Protein AF-A0A0K8Q5W9-F1 (afdb_monomer_lite)

Structure (mmCIF, N/CA/C/O backbone):
data_AF-A0A0K8Q5W9-F1
#
_entry.id   AF-A0A0K8Q5W9-F1
#
loop_
_atom_site.group_PDB
_atom_site.id
_atom_site.type_symbol
_atom_site.label_atom_id
_atom_site.label_alt_id
_atom_site.label_comp_id
_atom_site.label_asym_id
_atom_site.label_entity_id
_atom_site.label_seq_id
_atom_site.pdbx_PDB_ins_code
_atom_site.Cartn_x
_atom_site.Cartn_y
_atom_site.Cartn_z
_atom_site.occupancy
_atom_site.B_iso_or_equiv
_atom_site.auth_seq_id
_atom_site.auth_comp_id
_atom_site.auth_asym_id
_atom_site.auth_atom_id
_atom_site.pdbx_PDB_model_num
ATOM 1 N N . MET A 1 1 ? -16.684 7.783 7.953 1.00 67.56 1 MET A N 1
ATOM 2 C CA . MET A 1 1 ? -17.954 7.439 7.266 1.00 67.56 1 MET A CA 1
ATOM 3 C C . MET A 1 1 ? -17.568 6.709 5.993 1.00 67.56 1 MET A C 1
ATOM 5 O O . MET A 1 1 ? -16.595 7.137 5.389 1.00 67.56 1 MET A O 1
ATOM 9 N N . ALA A 1 2 ? -18.244 5.615 5.638 1.00 86.06 2 ALA A N 1
ATOM 10 C CA . ALA A 1 2 ? -17.949 4.892 4.399 1.00 86.06 2 ALA A CA 1
ATOM 11 C C . ALA A 1 2 ? -18.237 5.779 3.178 1.00 86.06 2 ALA A C 1
ATOM 13 O O . ALA A 1 2 ? -19.142 6.615 3.231 1.00 86.06 2 ALA A O 1
ATOM 14 N N . ALA A 1 3 ? -17.474 5.610 2.103 1.00 82.44 3 ALA A N 1
ATOM 15 C CA . ALA A 1 3 ? -17.728 6.311 0.855 1.00 82.44 3 ALA A CA 1
ATOM 16 C C . ALA A 1 3 ? -18.933 5.697 0.125 1.00 82.44 3 ALA A C 1
ATOM 18 O O . ALA A 1 3 ? -19.083 4.479 0.068 1.00 82.44 3 ALA A O 1
ATOM 19 N N . GLU A 1 4 ? -19.779 6.540 -0.466 1.00 82.69 4 GLU A N 1
ATOM 20 C CA . GLU A 1 4 ? -20.958 6.094 -1.229 1.00 82.69 4 GLU A CA 1
ATOM 21 C C . GLU A 1 4 ? -20.607 5.593 -2.641 1.00 82.69 4 GLU A C 1
ATOM 23 O O . GLU A 1 4 ? -21.427 4.971 -3.310 1.00 82.69 4 GLU A O 1
ATOM 28 N N . GLN A 1 5 ? -19.386 5.870 -3.103 1.00 82.06 5 GLN A N 1
ATOM 29 C CA . GLN A 1 5 ? -18.902 5.541 -4.439 1.00 82.06 5 GLN A CA 1
ATOM 30 C C . GLN A 1 5 ? -17.388 5.274 -4.421 1.00 82.06 5 GLN A 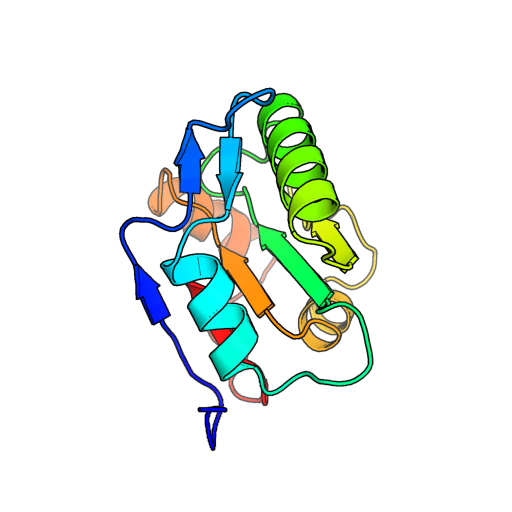C 1
ATOM 32 O O . GLN A 1 5 ? -16.706 5.650 -3.456 1.00 82.06 5 GLN A O 1
ATOM 37 N N . PRO A 1 6 ? -16.829 4.684 -5.494 1.00 80.81 6 PRO A N 1
ATOM 38 C CA . PRO A 1 6 ? -15.385 4.576 -5.660 1.00 80.81 6 PRO A CA 1
ATOM 39 C C . PRO A 1 6 ? -14.728 5.947 -5.495 1.00 80.81 6 PRO A C 1
ATOM 41 O O . PRO A 1 6 ? -15.149 6.945 -6.076 1.00 80.81 6 PRO A O 1
ATOM 44 N N . THR A 1 7 ? -13.712 5.992 -4.652 1.00 84.94 7 THR A N 1
ATOM 45 C CA . THR A 1 7 ? -13.056 7.211 -4.173 1.00 84.94 7 THR A CA 1
ATOM 46 C C . THR A 1 7 ? -11.557 7.118 -4.436 1.00 84.94 7 THR A C 1
ATOM 48 O O . THR A 1 7 ? -10.971 6.039 -4.419 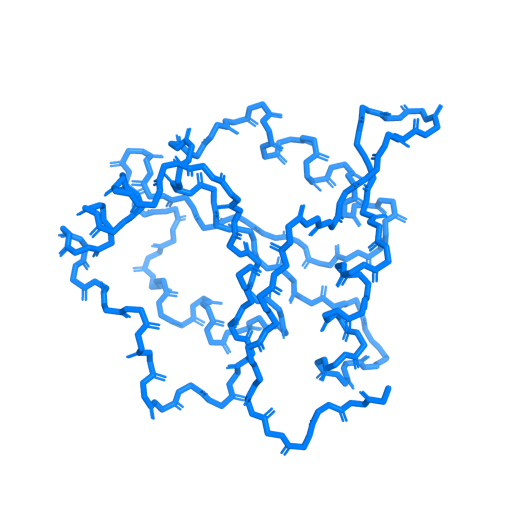1.00 84.94 7 THR A O 1
ATOM 51 N N . ILE A 1 8 ? -10.939 8.264 -4.706 1.00 87.44 8 ILE A N 1
ATOM 52 C CA . ILE A 1 8 ? -9.488 8.415 -4.740 1.00 87.44 8 ILE A CA 1
ATOM 53 C C . ILE A 1 8 ? -9.123 9.422 -3.649 1.00 87.44 8 ILE A C 1
ATOM 55 O O . ILE A 1 8 ? -9.638 10.536 -3.609 1.00 87.44 8 ILE A O 1
ATOM 59 N N . LEU A 1 9 ? -8.233 9.007 -2.764 1.00 88.00 9 LEU A N 1
ATOM 60 C CA . LEU A 1 9 ? -7.571 9.785 -1.725 1.00 88.00 9 LEU A CA 1
ATOM 61 C C . LEU A 1 9 ? -6.168 9.950 -2.260 1.00 88.00 9 LEU A C 1
ATOM 63 O O . LEU A 1 9 ? -5.498 8.949 -2.485 1.00 88.00 9 LEU A O 1
ATOM 67 N N . ALA A 1 10 ? -5.793 11.195 -2.514 1.00 90.44 10 ALA A N 1
ATOM 68 C CA . ALA A 1 10 ? -4.437 11.564 -2.861 1.00 90.44 10 ALA A CA 1
ATOM 69 C C . ALA A 1 10 ? -3.781 12.128 -1.600 1.00 90.44 10 ALA A C 1
ATOM 71 O O . ALA A 1 10 ? -4.245 13.136 -1.057 1.00 90.44 10 ALA A O 1
ATOM 72 N N . THR A 1 11 ? -2.735 11.471 -1.116 1.00 91.00 11 THR A N 1
ATOM 73 C CA . THR A 1 11 ? -2.082 11.802 0.150 1.00 91.00 11 THR A CA 1
ATOM 74 C C . THR A 1 11 ? -0.560 11.859 0.017 1.00 91.00 11 THR A C 1
ATOM 76 O O . THR A 1 11 ? 0.054 11.193 -0.805 1.00 91.00 11 THR A O 1
ATOM 79 N N . SER A 1 12 ? 0.081 12.683 0.851 1.00 87.12 12 SER A N 1
ATOM 80 C CA . SER A 1 12 ? 1.543 12.745 0.995 1.00 87.12 12 SER A CA 1
ATOM 81 C C . SER A 1 12 ? 2.043 12.035 2.261 1.00 87.12 12 SER A C 1
ATOM 83 O O . SER A 1 12 ? 3.142 12.312 2.740 1.00 87.12 12 SER A O 1
ATOM 85 N N . GLY A 1 13 ? 1.215 11.176 2.855 1.00 88.12 13 GLY A N 1
ATOM 86 C CA . GLY A 1 13 ? 1.484 10.474 4.105 1.00 88.12 13 GLY A CA 1
ATOM 87 C C . GLY A 1 13 ? 0.633 9.214 4.256 1.00 88.12 13 GLY A C 1
ATOM 88 O O . GLY A 1 13 ? -0.086 8.815 3.346 1.00 88.12 13 GLY A O 1
ATOM 89 N N . GLY A 1 14 ? 0.712 8.588 5.427 1.00 92.50 14 GLY A N 1
ATOM 90 C CA . GLY A 1 14 ? 0.044 7.309 5.705 1.00 92.50 14 GLY A CA 1
ATOM 91 C C . GLY A 1 14 ? 0.821 6.406 6.655 1.00 92.50 14 GLY A C 1
ATOM 92 O O . GLY A 1 14 ? 0.294 5.393 7.109 1.00 92.50 14 GLY A O 1
ATOM 93 N N . TYR A 1 15 ? 2.049 6.796 6.998 1.00 95.12 15 TYR A N 1
ATOM 94 C CA . TYR A 1 15 ? 2.925 6.051 7.889 1.00 95.12 15 TYR A CA 1
ATOM 95 C C . TYR A 1 15 ? 3.513 6.954 8.967 1.00 95.12 15 TYR A C 1
ATOM 97 O O . TYR A 1 15 ? 3.734 8.145 8.745 1.00 95.12 15 TYR A O 1
ATOM 105 N N . LYS A 1 16 ? 3.855 6.351 10.101 1.00 96.25 16 LYS A N 1
ATOM 106 C CA . LYS A 1 16 ? 4.578 6.979 11.208 1.00 96.25 16 LYS A CA 1
ATOM 107 C C . LYS A 1 16 ? 5.692 6.065 11.704 1.00 96.25 16 LYS A C 1
ATOM 109 O O . LYS A 1 16 ? 5.707 4.868 11.414 1.00 96.25 16 LYS A O 1
ATOM 114 N N . ALA A 1 17 ? 6.614 6.624 12.484 1.00 96.94 17 ALA A N 1
ATOM 115 C CA . ALA A 1 17 ? 7.583 5.817 13.217 1.00 96.94 17 ALA A CA 1
ATOM 116 C C . ALA A 1 17 ? 6.855 4.930 14.239 1.00 96.94 17 ALA A C 1
ATOM 118 O O . ALA A 1 17 ? 6.017 5.417 15.002 1.00 96.94 17 ALA A O 1
ATOM 119 N N . GLY A 1 18 ? 7.178 3.637 14.239 1.00 94.81 18 GLY A N 1
ATOM 120 C CA . GLY A 1 18 ? 6.600 2.682 15.175 1.00 94.81 18 GLY A CA 1
ATOM 121 C C . GLY A 1 18 ? 7.225 2.760 16.566 1.00 94.81 18 GLY A C 1
ATOM 122 O O . GLY A 1 18 ? 8.329 3.277 16.755 1.00 94.81 18 GLY A O 1
ATOM 123 N N . ARG A 1 19 ? 6.534 2.214 17.573 1.00 91.81 19 ARG A N 1
ATOM 124 C CA . ARG A 1 19 ? 7.063 2.170 18.953 1.00 91.81 19 ARG A CA 1
ATOM 125 C C . ARG A 1 19 ? 8.120 1.076 19.135 1.00 91.81 19 ARG A C 1
ATOM 127 O O . ARG A 1 19 ? 9.048 1.232 19.927 1.00 91.81 19 ARG A O 1
ATOM 134 N N . ARG A 1 20 ? 7.928 -0.063 18.465 1.00 92.94 20 ARG A N 1
ATOM 135 C CA . ARG A 1 20 ? 8.823 -1.241 18.477 1.00 92.94 20 ARG A CA 1
ATOM 136 C C . ARG A 1 20 ? 9.066 -1.821 17.078 1.00 92.94 20 ARG A C 1
ATOM 138 O O . ARG A 1 20 ? 9.669 -2.881 16.949 1.00 92.94 20 ARG A O 1
ATOM 145 N N . SER A 1 21 ? 8.601 -1.127 16.052 1.00 94.56 21 SER A N 1
ATOM 146 C CA . SER A 1 21 ? 8.845 -1.398 14.640 1.00 94.56 21 SER A CA 1
ATOM 147 C C . SER A 1 21 ? 9.437 -0.140 14.009 1.00 94.56 21 SER A C 1
ATOM 149 O O . SER A 1 21 ? 9.370 0.949 14.586 1.00 94.56 21 SER A O 1
ATOM 151 N N . ARG A 1 22 ? 10.025 -0.264 12.819 1.00 93.94 22 ARG A N 1
ATOM 152 C CA . ARG A 1 22 ? 10.513 0.905 12.082 1.00 93.94 22 ARG A CA 1
ATOM 153 C C . ARG A 1 22 ? 9.352 1.769 11.582 1.00 93.94 22 ARG A C 1
ATOM 155 O O . ARG A 1 22 ? 9.484 2.991 11.541 1.00 93.94 22 ARG A O 1
ATOM 162 N N . LEU A 1 23 ? 8.237 1.138 11.219 1.00 96.62 23 LEU A N 1
ATOM 163 C CA . LEU A 1 23 ? 7.067 1.774 10.624 1.00 96.62 23 LEU A CA 1
ATOM 164 C C . LEU A 1 23 ? 5.769 1.215 11.225 1.00 96.62 23 LEU A C 1
ATOM 166 O O . LEU A 1 23 ? 5.669 0.026 11.530 1.00 96.62 23 LEU A O 1
ATOM 170 N N . GLU A 1 24 ? 4.777 2.085 11.378 1.00 98.06 24 GLU A N 1
ATOM 171 C CA . GLU A 1 24 ? 3.375 1.745 11.636 1.00 98.06 24 GLU A CA 1
ATOM 172 C C . GLU A 1 24 ? 2.482 2.553 10.684 1.00 98.06 24 GLU A C 1
ATOM 174 O O . GLU A 1 24 ? 2.871 3.627 10.211 1.00 98.06 24 GLU A O 1
ATOM 179 N N . PHE A 1 25 ? 1.275 2.056 10.414 1.00 97.38 25 PHE A N 1
ATOM 180 C CA . PHE A 1 25 ? 0.272 2.818 9.674 1.00 97.38 25 PHE A CA 1
ATOM 181 C C . PHE A 1 25 ? -0.256 3.981 10.517 1.00 97.38 25 PHE A C 1
ATOM 183 O O . PHE A 1 25 ? -0.361 3.896 11.744 1.00 97.38 25 PHE A O 1
ATOM 190 N N . ASP A 1 26 ? -0.539 5.096 9.849 1.00 96.56 26 ASP A N 1
ATOM 191 C CA . ASP A 1 26 ? -1.019 6.321 10.482 1.00 96.56 26 ASP A CA 1
ATOM 192 C C . ASP A 1 26 ? -2.407 6.724 9.968 1.00 96.56 26 ASP A C 1
ATOM 194 O O . ASP A 1 26 ? -3.009 6.040 9.136 1.00 96.56 26 ASP A O 1
ATOM 198 N N . ALA A 1 27 ? -2.927 7.835 10.493 1.00 95.81 27 ALA A N 1
ATOM 199 C CA . ALA A 1 27 ? -4.305 8.285 10.343 1.00 95.81 27 ALA A CA 1
ATOM 200 C C . ALA A 1 27 ? -4.857 8.198 8.912 1.00 95.81 27 ALA A C 1
ATOM 202 O O . ALA A 1 27 ? -5.995 7.782 8.739 1.00 95.81 27 ALA A O 1
ATOM 203 N N . LEU A 1 28 ? -4.074 8.540 7.883 1.00 95.44 28 LEU A N 1
ATOM 204 C CA . LEU A 1 28 ? -4.557 8.557 6.494 1.00 95.44 28 LEU A CA 1
ATOM 205 C C . LEU A 1 28 ? -4.791 7.157 5.915 1.00 95.44 28 LEU A C 1
ATOM 207 O O . LEU A 1 28 ? -5.741 6.963 5.162 1.00 95.44 28 LEU A O 1
ATOM 211 N N . LEU A 1 29 ? -3.984 6.169 6.302 1.00 95.25 29 LEU A N 1
ATOM 212 C CA . LEU A 1 29 ? -4.176 4.792 5.850 1.00 95.25 29 LEU A CA 1
ATOM 213 C C . LEU A 1 29 ? -5.355 4.147 6.595 1.00 95.25 29 LEU A C 1
ATOM 215 O O . LEU A 1 29 ? -6.199 3.496 5.981 1.00 95.25 29 LEU A O 1
ATOM 219 N N . HIS A 1 30 ? -5.494 4.419 7.897 1.00 96.06 30 HIS A N 1
ATOM 220 C CA . HIS A 1 30 ? -6.700 4.046 8.645 1.00 96.06 30 HIS A CA 1
ATOM 221 C C . HIS A 1 30 ? -7.957 4.716 8.078 1.00 96.06 30 HIS A C 1
ATOM 223 O O . HIS A 1 30 ? -8.986 4.062 7.933 1.00 96.06 30 HIS A O 1
ATOM 229 N N . HIS A 1 31 ? -7.865 5.983 7.681 1.00 95.12 31 HIS A N 1
ATOM 230 C CA . HIS A 1 31 ? -8.964 6.695 7.046 1.00 95.12 31 HIS A CA 1
ATOM 231 C C . HIS A 1 31 ? -9.358 6.077 5.695 1.00 95.12 31 HIS A C 1
ATOM 233 O O . HIS A 1 31 ? -10.545 5.931 5.419 1.00 95.12 31 HIS A O 1
ATOM 239 N N . ALA A 1 32 ? -8.396 5.637 4.877 1.00 94.69 32 ALA A N 1
ATOM 240 C CA . ALA A 1 32 ? -8.689 4.901 3.644 1.00 94.69 32 ALA A CA 1
ATOM 241 C C . ALA A 1 32 ? -9.461 3.595 3.921 1.00 94.69 32 ALA A C 1
ATOM 243 O O . ALA A 1 32 ? -10.425 3.276 3.223 1.00 94.69 32 ALA A O 1
ATOM 244 N N . VAL A 1 33 ? -9.097 2.873 4.987 1.00 95.19 33 VAL A N 1
ATOM 245 C CA . VAL A 1 33 ? -9.851 1.695 5.447 1.00 95.19 33 VAL A CA 1
ATOM 246 C C . VAL A 1 33 ? -11.259 2.079 5.903 1.00 95.19 33 VAL A C 1
ATOM 248 O O . VAL A 1 33 ? -12.218 1.421 5.510 1.00 95.19 33 VAL A O 1
ATOM 251 N N . GLU A 1 34 ? -11.429 3.157 6.668 1.00 94.69 34 GLU A N 1
ATOM 252 C CA . GLU A 1 34 ? -12.759 3.636 7.072 1.00 94.69 34 GLU A CA 1
ATOM 253 C C . GLU A 1 34 ? -13.645 3.991 5.870 1.00 94.69 34 GLU A C 1
ATOM 255 O O . GLU A 1 34 ? -14.837 3.676 5.867 1.00 94.69 34 GLU A O 1
ATOM 260 N N . LEU A 1 35 ? -13.073 4.625 4.842 1.00 93.75 35 LEU A N 1
ATOM 261 C CA . LEU A 1 35 ? -13.784 4.973 3.613 1.00 93.75 35 LEU A CA 1
ATOM 262 C C . LEU A 1 35 ? -14.215 3.732 2.821 1.00 93.75 35 LEU A C 1
ATOM 264 O O . LEU A 1 35 ? -15.236 3.792 2.140 1.00 93.75 35 LEU A O 1
ATOM 268 N N . SER A 1 36 ? -13.506 2.603 2.943 1.00 91.62 36 SER A N 1
ATOM 269 C CA . SER A 1 36 ? -13.912 1.340 2.306 1.00 91.62 36 SER A CA 1
ATOM 270 C C . SER A 1 36 ? -15.206 0.749 2.891 1.00 91.62 36 SER A C 1
ATOM 272 O O . SER A 1 36 ? -15.850 -0.077 2.250 1.00 91.62 36 SER A O 1
ATOM 274 N N . GLY A 1 37 ? -15.605 1.158 4.104 1.00 92.75 37 GLY A N 1
ATOM 275 C CA . GLY A 1 37 ? -16.836 0.701 4.759 1.00 92.75 37 GLY A CA 1
ATOM 276 C C . GLY A 1 37 ? -16.813 -0.744 5.268 1.00 92.75 37 GLY A C 1
ATOM 277 O O . GLY A 1 37 ? -17.838 -1.241 5.739 1.00 92.75 37 GLY A O 1
ATOM 278 N N . VAL A 1 38 ? -15.668 -1.425 5.203 1.00 93.75 38 VAL A N 1
ATOM 279 C CA . VAL A 1 38 ? -15.528 -2.800 5.687 1.00 93.75 38 VAL A CA 1
ATOM 280 C C . VAL A 1 38 ? -15.738 -2.889 7.201 1.00 93.75 38 VAL A C 1
ATOM 282 O O . VAL A 1 38 ? -15.164 -2.137 7.986 1.00 93.75 38 VAL A O 1
ATOM 285 N N . THR A 1 39 ? -16.570 -3.841 7.623 1.00 92.75 39 THR A N 1
ATOM 286 C CA . THR A 1 39 ? -16.837 -4.149 9.034 1.00 92.75 39 THR A CA 1
ATOM 287 C C . THR A 1 39 ? -16.957 -5.664 9.228 1.00 92.75 39 THR A C 1
ATOM 289 O O . THR A 1 39 ? -17.210 -6.404 8.279 1.00 92.75 39 THR A O 1
ATOM 292 N N . GLY A 1 40 ? -16.735 -6.154 10.452 1.00 95.19 40 GLY A N 1
ATOM 293 C CA . GLY A 1 40 ? -16.921 -7.573 10.799 1.00 95.19 40 GLY A CA 1
ATOM 294 C C . GLY A 1 40 ? -15.812 -8.534 10.345 1.00 95.19 40 GLY A C 1
ATOM 295 O O . GLY A 1 40 ? -15.875 -9.717 10.669 1.00 95.19 40 GLY A O 1
ATOM 296 N N . ARG A 1 41 ? -14.782 -8.047 9.645 1.00 96.75 41 ARG A N 1
ATOM 297 C CA . ARG A 1 41 ? -13.562 -8.792 9.297 1.00 96.75 41 ARG A CA 1
ATOM 298 C C . ARG A 1 41 ? -12.356 -7.857 9.216 1.00 96.75 41 ARG A C 1
ATOM 300 O O . ARG A 1 41 ? -12.526 -6.639 9.194 1.00 96.75 41 ARG A O 1
ATOM 307 N N . ALA A 1 42 ? -11.158 -8.432 9.132 1.00 97.81 42 ALA A N 1
ATOM 308 C CA . ALA A 1 42 ? -9.959 -7.668 8.807 1.00 97.81 42 ALA A CA 1
ATOM 309 C C . ALA A 1 42 ? -10.101 -7.024 7.406 1.00 97.81 42 ALA A C 1
ATOM 311 O O . ALA A 1 42 ? -10.594 -7.688 6.482 1.00 97.81 42 ALA A O 1
ATOM 312 N N . PRO A 1 43 ? -9.715 -5.746 7.237 1.00 97.44 43 PRO A N 1
ATOM 313 C CA . PRO A 1 43 ? -9.709 -5.083 5.937 1.00 97.44 43 PRO A CA 1
ATOM 314 C C . PRO A 1 43 ? -8.641 -5.709 5.039 1.00 97.44 43 PRO A C 1
ATOM 316 O O . PRO A 1 43 ? -7.506 -5.901 5.476 1.00 97.44 43 PRO A O 1
ATOM 319 N N . ARG A 1 44 ? -9.008 -6.007 3.792 1.00 98.06 44 ARG A N 1
ATOM 320 C CA . ARG A 1 44 ? -8.104 -6.504 2.752 1.00 98.06 44 ARG A CA 1
ATOM 321 C C . ARG A 1 44 ? -7.419 -5.313 2.105 1.00 98.06 44 ARG A C 1
ATOM 323 O O . ARG A 1 44 ? -8.071 -4.508 1.435 1.00 98.06 44 ARG A O 1
ATOM 330 N N . VAL A 1 45 ? -6.122 -5.176 2.331 1.00 97.38 45 VAL A N 1
ATOM 331 C CA . VAL A 1 45 ? -5.322 -4.070 1.809 1.00 97.38 45 VAL A CA 1
ATOM 332 C C . VAL A 1 45 ? -4.192 -4.640 0.966 1.00 97.38 45 VAL A C 1
ATOM 334 O O . VAL A 1 45 ? -3.430 -5.485 1.436 1.00 97.38 45 VAL A O 1
ATOM 337 N N . THR A 1 46 ? -4.048 -4.159 -0.268 1.00 97.75 46 THR A N 1
ATOM 338 C CA . THR A 1 46 ? -2.874 -4.483 -1.084 1.00 97.75 46 THR A CA 1
ATOM 339 C C . THR A 1 46 ? -1.994 -3.265 -1.279 1.00 97.75 46 THR A C 1
ATOM 341 O O . THR A 1 46 ? -2.474 -2.179 -1.603 1.00 97.75 46 THR A O 1
ATOM 344 N N . HIS A 1 47 ? -0.695 -3.455 -1.088 1.00 96.94 47 HIS A N 1
ATOM 345 C CA . HIS A 1 47 ? 0.328 -2.453 -1.346 1.00 96.94 47 HIS A CA 1
ATOM 346 C C . HIS A 1 47 ? 0.924 -2.632 -2.741 1.00 96.94 47 HIS A C 1
ATOM 348 O O . HIS A 1 47 ? 1.322 -3.739 -3.110 1.00 96.94 47 HIS A O 1
ATOM 354 N N . ILE A 1 48 ? 1.056 -1.522 -3.471 1.00 95.75 48 ILE A N 1
ATOM 355 C CA . ILE A 1 48 ? 1.787 -1.450 -4.738 1.00 95.75 48 ILE A CA 1
ATOM 356 C C . ILE A 1 48 ? 3.024 -0.570 -4.543 1.00 95.75 48 ILE A C 1
ATOM 358 O O . ILE A 1 48 ? 2.925 0.653 -4.443 1.00 95.75 48 ILE A O 1
ATOM 362 N N . GLY A 1 49 ? 4.199 -1.199 -4.493 1.00 95.56 49 GLY A N 1
ATOM 363 C CA . GLY A 1 49 ? 5.491 -0.548 -4.240 1.00 95.56 49 GLY A CA 1
ATOM 364 C C . GLY A 1 49 ? 6.246 -0.113 -5.499 1.00 95.56 49 GLY A C 1
ATOM 365 O O . GLY A 1 49 ? 7.413 0.286 -5.413 1.00 95.56 49 GLY A O 1
ATOM 366 N N . THR A 1 50 ? 5.610 -0.197 -6.671 1.00 95.00 50 THR A N 1
ATOM 367 C CA . THR A 1 50 ? 6.293 -0.183 -7.973 1.00 95.00 50 THR A CA 1
ATOM 368 C C . THR A 1 50 ? 7.074 1.105 -8.231 1.00 95.00 50 THR A C 1
ATOM 370 O O . THR A 1 50 ? 8.129 1.069 -8.864 1.00 95.00 50 THR A O 1
ATOM 373 N N . ALA A 1 51 ? 6.628 2.243 -7.685 1.00 94.56 51 ALA A N 1
ATOM 374 C CA . ALA A 1 51 ? 7.323 3.530 -7.802 1.00 94.56 51 ALA A CA 1
ATOM 375 C C . ALA A 1 51 ? 8.756 3.508 -7.234 1.00 94.56 51 ALA A C 1
ATOM 377 O O . ALA A 1 51 ? 9.599 4.313 -7.642 1.00 94.56 51 ALA A O 1
ATOM 378 N N . SER A 1 52 ? 9.030 2.576 -6.318 1.00 95.06 52 SER A N 1
ATOM 379 C CA . SER A 1 52 ? 10.331 2.353 -5.681 1.00 95.06 52 SER A CA 1
ATOM 380 C C . SER A 1 52 ? 10.964 1.004 -6.061 1.00 95.06 52 SER A C 1
ATOM 382 O O . SER A 1 52 ? 11.999 0.632 -5.507 1.00 95.06 52 SER A O 1
ATOM 384 N N . GLY A 1 53 ? 10.378 0.276 -7.017 1.00 95.75 53 GLY A N 1
ATOM 385 C CA . GLY A 1 53 ? 10.897 -1.005 -7.501 1.00 95.75 53 GLY A CA 1
ATOM 386 C C . GLY A 1 53 ? 10.609 -2.201 -6.592 1.00 95.75 53 GLY A C 1
ATOM 387 O O . GLY A 1 53 ? 11.427 -3.112 -6.548 1.00 95.75 53 GLY A O 1
ATOM 388 N N . ASP A 1 54 ? 9.494 -2.185 -5.852 1.00 96.62 54 ASP A N 1
ATOM 389 C CA . ASP A 1 54 ? 9.010 -3.326 -5.049 1.00 96.62 54 ASP A CA 1
ATOM 390 C C . ASP A 1 54 ? 10.049 -3.875 -4.055 1.00 96.62 54 ASP A C 1
ATOM 392 O O . ASP A 1 54 ? 10.332 -5.071 -3.974 1.00 96.62 54 ASP A O 1
ATOM 396 N N . GLN A 1 55 ? 10.651 -2.965 -3.288 1.00 96.56 55 GLN A N 1
ATOM 397 C CA . GLN A 1 55 ? 11.724 -3.287 -2.352 1.00 96.56 55 GLN A CA 1
ATOM 398 C C . GLN A 1 55 ? 11.269 -4.301 -1.291 1.00 96.56 55 GLN A C 1
ATOM 400 O O . GLN A 1 55 ? 10.433 -3.994 -0.440 1.00 96.56 55 GLN A O 1
ATOM 405 N N . SER A 1 56 ? 11.888 -5.485 -1.278 1.00 95.75 56 SER A N 1
ATOM 406 C CA . SER A 1 56 ? 11.525 -6.580 -0.366 1.00 95.75 56 SER A CA 1
ATOM 407 C C . SER A 1 56 ? 11.645 -6.209 1.115 1.00 95.75 56 SER A C 1
ATOM 409 O O . SER A 1 56 ? 10.803 -6.600 1.920 1.00 95.75 56 SER A O 1
ATOM 411 N N . TRP A 1 57 ? 12.651 -5.408 1.478 1.00 96.75 57 TRP A N 1
ATOM 412 C CA . TRP A 1 57 ? 12.811 -4.922 2.850 1.00 96.75 57 TRP A CA 1
ATOM 413 C C . TRP A 1 57 ? 11.664 -3.994 3.265 1.00 96.75 57 TRP A C 1
ATOM 415 O O . TRP A 1 57 ? 11.231 -4.043 4.411 1.00 96.75 57 TRP A O 1
ATOM 425 N N . PHE A 1 58 ? 11.149 -3.168 2.347 1.00 97.12 58 PHE A N 1
ATOM 426 C CA . PHE A 1 58 ? 10.043 -2.263 2.651 1.00 97.12 58 PHE A CA 1
ATOM 427 C C . PHE A 1 58 ? 8.721 -3.026 2.728 1.00 97.12 58 PHE A C 1
ATOM 429 O O . P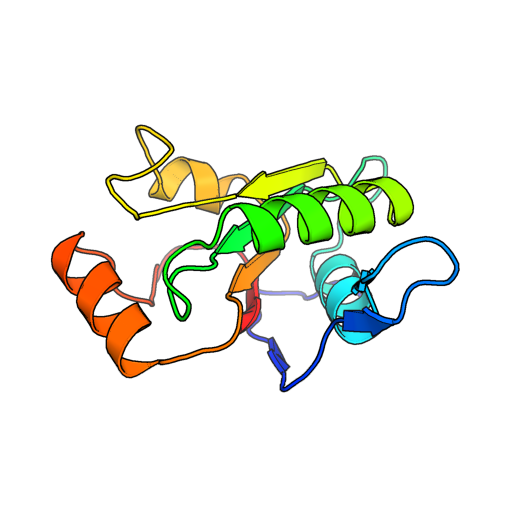HE A 1 58 ? 7.928 -2.765 3.626 1.00 97.12 58 PHE A O 1
ATOM 436 N N . ASN A 1 59 ? 8.523 -4.027 1.866 1.00 97.56 59 ASN A N 1
ATOM 437 C CA . ASN A 1 59 ? 7.394 -4.952 1.971 1.00 97.56 59 ASN A CA 1
ATOM 438 C C . ASN A 1 59 ? 7.350 -5.630 3.354 1.00 97.56 59 ASN A C 1
ATOM 440 O O . ASN A 1 59 ? 6.323 -5.593 4.019 1.00 97.56 59 ASN A O 1
ATOM 444 N N . ALA A 1 60 ? 8.485 -6.122 3.863 1.00 97.81 60 ALA A N 1
ATOM 445 C CA . ALA A 1 60 ? 8.541 -6.725 5.198 1.00 97.81 60 ALA A CA 1
ATOM 446 C C . ALA A 1 60 ? 8.174 -5.749 6.341 1.00 97.81 60 ALA A C 1
ATOM 448 O O . ALA A 1 60 ? 7.549 -6.151 7.326 1.00 97.81 60 ALA A O 1
ATOM 449 N N . GLU A 1 61 ? 8.538 -4.467 6.227 1.00 97.38 61 GLU A N 1
ATOM 450 C CA . GLU A 1 61 ? 8.121 -3.435 7.191 1.00 97.38 61 GLU A CA 1
ATOM 451 C C . GLU A 1 61 ? 6.614 -3.152 7.107 1.00 97.38 61 GLU A C 1
ATOM 453 O O . GLU A 1 61 ? 5.952 -3.000 8.135 1.00 97.38 61 GLU A O 1
ATOM 458 N N . MET A 1 62 ? 6.056 -3.132 5.895 1.00 97.69 62 MET A N 1
ATOM 459 C CA . MET A 1 62 ? 4.618 -2.973 5.664 1.00 97.69 62 MET A CA 1
ATOM 460 C C . MET A 1 62 ? 3.823 -4.170 6.206 1.00 97.69 62 MET A C 1
ATOM 462 O O . MET A 1 62 ? 2.813 -3.964 6.874 1.00 97.69 62 MET A O 1
ATOM 466 N N . ASP A 1 63 ? 4.310 -5.400 6.020 1.00 98.12 63 ASP A N 1
ATOM 467 C CA . ASP A 1 63 ? 3.734 -6.611 6.619 1.00 98.12 63 ASP A CA 1
ATOM 468 C C . ASP A 1 63 ? 3.690 -6.516 8.150 1.00 98.12 63 ASP A C 1
ATOM 470 O O . ASP A 1 63 ? 2.704 -6.887 8.790 1.00 98.12 63 ASP A O 1
ATOM 474 N N . HIS A 1 64 ? 4.763 -6.016 8.772 1.00 97.94 64 HIS A N 1
ATOM 475 C CA . HIS A 1 64 ? 4.800 -5.819 10.220 1.00 97.94 64 HIS A CA 1
ATOM 476 C C . HIS A 1 64 ? 3.780 -4.757 10.659 1.00 97.94 64 HIS A C 1
ATOM 478 O O . HIS A 1 64 ? 2.999 -5.002 11.581 1.00 97.94 64 HIS A O 1
ATOM 484 N N . ALA A 1 65 ? 3.733 -3.612 9.977 1.00 98.19 65 ALA A N 1
ATOM 485 C CA . ALA A 1 65 ? 2.767 -2.555 10.260 1.00 98.19 65 ALA A CA 1
ATOM 486 C C . ALA A 1 65 ? 1.314 -3.041 10.112 1.00 98.19 65 ALA A C 1
ATOM 488 O O . ALA A 1 65 ? 0.480 -2.762 10.975 1.00 98.19 65 ALA A O 1
ATOM 489 N N . ALA A 1 66 ? 1.025 -3.841 9.086 1.00 98.06 66 ALA A N 1
ATOM 490 C CA . ALA A 1 66 ? -0.289 -4.427 8.866 1.00 98.06 66 ALA A CA 1
ATOM 491 C C . ALA A 1 66 ? -0.690 -5.428 9.954 1.00 98.06 66 ALA A C 1
ATOM 493 O O . ALA A 1 66 ? -1.832 -5.405 10.413 1.00 98.06 66 ALA A O 1
ATOM 494 N N . ARG A 1 67 ? 0.249 -6.255 10.433 1.00 97.62 67 ARG A N 1
ATOM 495 C CA . ARG A 1 67 ? 0.004 -7.149 11.578 1.00 97.62 67 ARG A CA 1
ATOM 496 C C . ARG A 1 67 ? -0.356 -6.371 12.841 1.00 97.62 67 ARG A C 1
ATOM 498 O O . ARG A 1 67 ? -1.255 -6.789 13.562 1.00 97.62 67 ARG A O 1
ATOM 505 N N . ILE A 1 68 ? 0.314 -5.244 13.101 1.00 97.62 68 ILE A N 1
ATOM 506 C CA . ILE A 1 68 ? -0.007 -4.360 14.235 1.00 97.62 68 ILE A CA 1
ATOM 507 C C . ILE A 1 68 ? -1.402 -3.741 14.060 1.00 97.62 68 ILE A C 1
ATOM 509 O O . ILE A 1 68 ? -2.167 -3.680 15.020 1.00 97.62 68 ILE A O 1
ATOM 513 N N . ALA A 1 69 ? -1.743 -3.313 12.842 1.00 97.19 69 ALA A N 1
ATOM 514 C CA . ALA A 1 69 ? -3.038 -2.714 12.519 1.00 97.19 69 ALA A CA 1
ATOM 515 C C . ALA A 1 69 ? -4.196 -3.732 12.430 1.00 97.19 69 ALA A C 1
ATOM 517 O O . ALA A 1 69 ? -5.359 -3.329 12.427 1.00 97.19 69 ALA A O 1
ATOM 518 N N . GLY A 1 70 ? -3.899 -5.035 12.367 1.00 97.75 70 GLY A N 1
ATOM 519 C CA . GLY A 1 70 ? -4.892 -6.101 12.217 1.00 97.75 70 GLY A CA 1
ATOM 520 C C . GLY A 1 70 ? -5.486 -6.194 10.808 1.00 97.75 70 GLY A C 1
ATOM 521 O O . GLY A 1 70 ? -6.669 -6.501 10.665 1.00 97.75 70 GLY A O 1
ATOM 522 N N . PHE A 1 71 ? -4.701 -5.879 9.775 1.00 98.06 71 PHE A N 1
ATOM 523 C CA . PHE A 1 71 ? -5.148 -5.886 8.378 1.00 98.06 71 PHE A CA 1
ATOM 524 C C . PHE A 1 71 ? -4.794 -7.207 7.689 1.00 98.06 71 PHE A C 1
ATOM 526 O O . PHE A 1 71 ? -3.739 -7.784 7.953 1.00 98.06 71 PHE A O 1
ATOM 533 N N . ASP A 1 72 ? -5.669 -7.667 6.793 1.00 98.31 72 ASP A N 1
ATOM 534 C CA . ASP A 1 72 ? -5.359 -8.744 5.852 1.00 98.31 72 ASP A CA 1
ATOM 535 C C . ASP A 1 72 ? -4.585 -8.126 4.684 1.00 98.31 72 ASP A C 1
ATOM 537 O O . ASP A 1 72 ? -5.130 -7.341 3.907 1.00 98.31 72 ASP A O 1
ATOM 541 N N . PHE A 1 73 ? -3.279 -8.377 4.635 1.00 97.94 73 PHE A N 1
ATOM 542 C CA . PHE A 1 73 ? -2.348 -7.572 3.854 1.00 97.94 73 PHE A CA 1
ATOM 543 C C . PHE A 1 73 ? -1.665 -8.380 2.765 1.00 97.94 73 PHE A C 1
ATOM 545 O O . PHE A 1 73 ? -1.260 -9.523 2.970 1.00 97.94 73 PHE A O 1
ATOM 552 N N . SER A 1 74 ? -1.507 -7.761 1.602 1.00 97.75 74 SER A N 1
ATOM 553 C CA . SER A 1 74 ? -0.814 -8.360 0.470 1.00 97.75 74 SER A CA 1
ATOM 554 C C . SER A 1 74 ? 0.020 -7.333 -0.289 1.00 97.75 74 SER A C 1
ATOM 556 O O . SER A 1 74 ? -0.133 -6.120 -0.137 1.00 97.75 74 SER A O 1
ATOM 558 N N . HIS A 1 75 ? 0.912 -7.838 -1.134 1.00 97.62 75 HIS A N 1
ATOM 559 C CA . HIS A 1 75 ? 1.746 -7.036 -2.014 1.00 97.62 75 HIS A CA 1
ATOM 560 C C . HIS A 1 75 ? 1.511 -7.446 -3.459 1.00 97.62 75 HIS A C 1
ATOM 562 O O . HIS A 1 75 ? 1.628 -8.626 -3.796 1.00 97.62 75 HIS A O 1
ATOM 568 N N . LEU A 1 76 ? 1.240 -6.465 -4.314 1.00 96.00 76 LEU A N 1
ATOM 569 C CA . LEU A 1 76 ? 1.288 -6.649 -5.755 1.00 96.00 76 LEU A CA 1
ATOM 570 C C . LEU A 1 76 ? 2.624 -6.106 -6.259 1.00 96.00 76 LEU A C 1
ATOM 572 O O . LEU A 1 76 ? 2.775 -4.906 -6.492 1.00 96.00 76 LEU A O 1
ATOM 576 N N . ASN A 1 77 ? 3.595 -7.009 -6.384 1.00 96.38 77 ASN A N 1
ATOM 577 C CA . ASN A 1 77 ? 4.902 -6.697 -6.946 1.00 96.38 77 ASN A CA 1
ATOM 578 C C . ASN A 1 77 ? 4.876 -6.962 -8.454 1.00 96.38 77 ASN A C 1
ATOM 580 O O . ASN A 1 77 ? 4.270 -7.928 -8.916 1.00 96.38 77 ASN A O 1
ATOM 584 N N . LEU A 1 78 ? 5.561 -6.112 -9.204 1.00 94.25 78 LEU A N 1
ATOM 585 C CA . LEU A 1 78 ? 5.783 -6.221 -10.642 1.00 94.25 78 LEU A CA 1
ATOM 586 C C . LEU A 1 78 ? 7.240 -6.526 -10.984 1.00 94.25 78 LEU A C 1
ATOM 588 O O . LEU A 1 78 ? 7.532 -6.957 -12.098 1.00 94.25 78 LEU A O 1
ATOM 592 N N . PHE A 1 79 ? 8.156 -6.336 -10.031 1.00 93.50 79 PHE A N 1
ATOM 593 C CA . PHE A 1 79 ? 9.553 -6.720 -10.184 1.00 93.50 79 PHE A CA 1
ATOM 594 C C . PHE A 1 79 ? 9.843 -8.108 -9.583 1.00 93.50 79 PHE A C 1
ATOM 596 O O . PHE A 1 79 ? 9.544 -8.363 -8.420 1.00 93.50 79 PHE A O 1
ATOM 603 N N . THR A 1 80 ? 10.480 -9.032 -10.313 1.00 89.00 80 THR A N 1
ATOM 604 C CA . THR A 1 80 ? 10.841 -8.969 -11.751 1.00 89.00 80 THR A CA 1
ATOM 605 C C . THR A 1 80 ? 9.692 -9.345 -12.694 1.00 89.00 80 THR A C 1
ATOM 607 O O . THR A 1 80 ? 9.811 -9.139 -13.899 1.00 89.00 80 THR A O 1
ATOM 610 N N . MET A 1 81 ? 8.609 -9.908 -12.157 1.00 89.56 81 MET A N 1
ATOM 611 C CA . MET A 1 81 ? 7.367 -10.241 -12.855 1.00 89.56 81 MET A CA 1
ATOM 612 C C . MET A 1 81 ? 6.180 -10.064 -11.893 1.00 89.56 81 MET A C 1
ATOM 614 O O . MET A 1 81 ? 6.413 -9.994 -10.682 1.00 89.56 81 MET A O 1
ATOM 618 N N . PRO A 1 82 ? 4.927 -10.024 -12.388 1.00 93.25 82 PRO A N 1
ATOM 619 C CA . PRO A 1 82 ? 3.751 -9.966 -11.526 1.00 93.25 82 PRO A CA 1
ATOM 620 C C . PRO A 1 82 ? 3.754 -11.087 -10.479 1.00 93.25 82 PRO A C 1
ATOM 622 O O . PRO A 1 82 ? 3.935 -12.257 -10.811 1.00 93.25 82 PRO A O 1
ATOM 625 N N . SER A 1 83 ? 3.552 -10.730 -9.209 1.00 94.94 83 SER A N 1
ATOM 626 C CA . SER A 1 83 ? 3.543 -11.683 -8.089 1.00 94.94 83 SER A CA 1
ATOM 627 C C . SER A 1 83 ? 2.290 -12.562 -8.021 1.00 94.94 83 SER A C 1
ATOM 629 O O . SER A 1 83 ? 2.233 -13.477 -7.201 1.00 94.94 83 SER A O 1
ATOM 631 N N . VAL A 1 84 ? 1.292 -12.283 -8.859 1.00 93.88 84 VAL A N 1
ATOM 632 C CA . VAL A 1 84 ? 0.025 -13.014 -8.971 1.00 93.88 84 VAL A CA 1
ATOM 633 C C . VAL A 1 84 ? -0.302 -13.245 -10.446 1.00 93.88 84 VAL A C 1
ATOM 635 O O . VAL A 1 84 ? 0.102 -12.457 -11.300 1.00 93.88 84 VAL A O 1
ATOM 638 N N . GLU A 1 85 ? -1.036 -14.319 -10.737 1.00 91.62 85 GLU A N 1
ATOM 639 C CA . GLU A 1 85 ? -1.398 -14.711 -12.107 1.00 91.62 85 GLU A CA 1
ATOM 640 C C . GLU A 1 85 ? -2.371 -13.722 -12.763 1.00 91.62 85 GLU A C 1
ATOM 642 O O . GLU A 1 85 ? -2.171 -13.336 -13.912 1.00 91.62 85 GLU A O 1
ATOM 647 N N . ASP A 1 86 ? -3.375 -13.267 -12.006 1.00 90.19 86 ASP A N 1
ATOM 648 C CA . ASP A 1 86 ? -4.354 -12.271 -12.442 1.00 90.19 86 ASP A CA 1
ATOM 649 C C . ASP A 1 86 ? -4.352 -11.053 -11.497 1.00 90.19 86 ASP A C 1
ATOM 651 O O . ASP A 1 86 ? -5.030 -11.040 -10.461 1.00 90.19 86 ASP A O 1
ATOM 655 N N . PRO A 1 87 ? -3.564 -10.016 -11.831 1.00 89.88 87 PRO A N 1
ATOM 656 C CA . PRO A 1 87 ? -3.507 -8.779 -11.065 1.00 89.88 87 PRO A CA 1
ATOM 657 C C . PRO A 1 87 ? -4.831 -8.014 -11.021 1.00 89.88 87 PRO A C 1
ATOM 659 O O . PRO A 1 87 ? -5.101 -7.347 -10.025 1.00 89.88 87 PRO A O 1
ATOM 662 N N . GLU A 1 88 ? -5.653 -8.091 -12.071 1.00 87.12 88 GLU A N 1
ATOM 663 C CA . GLU A 1 88 ? -6.926 -7.372 -12.129 1.00 87.12 88 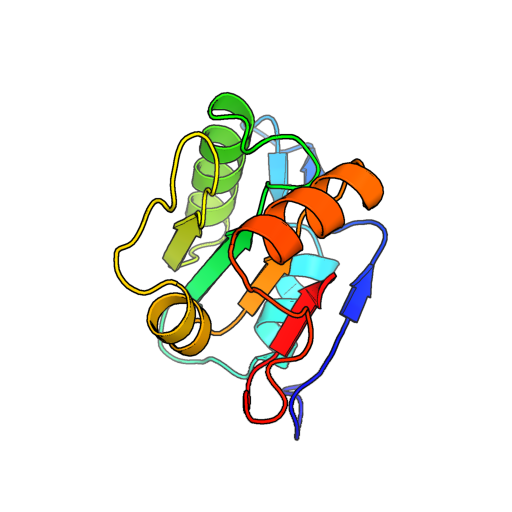GLU A CA 1
ATOM 664 C C . GLU A 1 88 ? -7.906 -7.967 -11.122 1.00 87.12 88 GLU A C 1
ATOM 666 O O . GLU A 1 88 ? -8.406 -7.245 -10.256 1.00 87.12 88 GLU A O 1
ATOM 671 N N . THR A 1 89 ? -8.086 -9.290 -11.154 1.00 89.44 89 THR A N 1
ATOM 672 C CA . THR A 1 89 ? -8.907 -10.002 -10.167 1.00 89.44 89 THR A CA 1
ATOM 673 C C . THR A 1 89 ? -8.380 -9.777 -8.748 1.00 89.44 89 THR A C 1
ATOM 675 O O . THR A 1 89 ? -9.159 -9.478 -7.844 1.00 89.44 89 THR A O 1
ATOM 678 N N . HIS A 1 90 ? -7.058 -9.832 -8.538 1.00 92.19 90 HIS A N 1
ATOM 679 C CA . HIS A 1 90 ? -6.457 -9.567 -7.224 1.00 92.19 90 HIS A CA 1
ATOM 680 C C . HIS A 1 90 ? -6.791 -8.168 -6.695 1.00 92.19 90 HIS A C 1
ATOM 682 O O . HIS A 1 90 ? -7.173 -8.031 -5.532 1.00 92.19 90 HIS A O 1
ATOM 688 N N . LEU A 1 91 ? -6.675 -7.129 -7.529 1.00 90.69 91 LEU A N 1
ATOM 689 C CA . LEU A 1 91 ? -7.013 -5.751 -7.157 1.00 90.69 91 LEU A CA 1
ATOM 690 C C . LEU A 1 91 ? -8.515 -5.578 -6.914 1.00 90.69 91 LEU A C 1
ATOM 692 O O . LEU A 1 91 ? -8.913 -4.909 -5.958 1.00 90.69 91 LEU A O 1
ATOM 696 N N . MET A 1 92 ? -9.346 -6.234 -7.727 1.00 88.19 92 MET A N 1
ATOM 697 C CA . MET A 1 92 ? -10.797 -6.277 -7.553 1.00 88.19 92 MET A CA 1
ATOM 698 C C . MET A 1 92 ? -11.234 -7.006 -6.285 1.00 88.19 92 MET A C 1
ATOM 700 O O . MET A 1 92 ? -12.393 -6.896 -5.906 1.00 88.19 92 MET A O 1
ATOM 704 N N . ASP A 1 93 ? -10.344 -7.695 -5.584 1.00 92.38 93 ASP A N 1
ATOM 705 C CA . ASP A 1 93 ? -10.649 -8.436 -4.363 1.00 92.38 93 ASP A CA 1
ATOM 706 C C . ASP A 1 93 ? -10.381 -7.641 -3.072 1.00 92.38 93 ASP A C 1
ATOM 708 O O . ASP A 1 93 ? -10.847 -8.023 -1.994 1.00 92.38 93 ASP A O 1
ATOM 712 N N . GLN A 1 94 ? -9.687 -6.504 -3.180 1.00 94.56 94 GLN A N 1
ATOM 713 C CA . GLN A 1 94 ? -9.243 -5.690 -2.041 1.00 94.56 94 GLN A CA 1
ATOM 714 C C . GLN A 1 94 ? -10.306 -4.686 -1.588 1.00 94.56 94 GLN A C 1
ATOM 716 O O . GLN A 1 94 ? -11.150 -4.266 -2.377 1.00 94.56 94 GLN A O 1
ATOM 721 N N . ASP A 1 95 ? -10.252 -4.260 -0.329 1.00 94.56 95 ASP A N 1
ATOM 722 C CA . ASP A 1 95 ? -11.018 -3.104 0.158 1.00 94.56 95 ASP A CA 1
ATOM 723 C C . ASP A 1 95 ? -10.267 -1.792 -0.109 1.00 94.56 95 ASP A C 1
ATOM 725 O O . ASP A 1 95 ? -10.870 -0.749 -0.365 1.00 94.56 95 ASP A O 1
ATOM 729 N N . VAL A 1 96 ? -8.933 -1.852 -0.054 1.00 95.31 96 VAL A N 1
ATOM 730 C CA . VAL A 1 96 ? -8.026 -0.717 -0.237 1.00 95.31 96 VAL A CA 1
ATOM 731 C C . VAL A 1 96 ? -6.862 -1.152 -1.124 1.00 95.31 96 VAL A C 1
ATOM 733 O O . VAL A 1 96 ? -6.128 -2.085 -0.796 1.00 95.31 96 VAL A O 1
ATOM 736 N N . VAL A 1 97 ? -6.655 -0.437 -2.230 1.00 95.31 97 VAL A N 1
ATOM 737 C CA . VAL A 1 97 ? -5.413 -0.505 -3.009 1.00 95.31 97 VAL A CA 1
ATOM 738 C C . VAL A 1 97 ? -4.556 0.695 -2.635 1.00 95.31 97 VAL A C 1
ATOM 740 O O . VAL A 1 97 ? -4.937 1.826 -2.924 1.00 95.31 97 VAL A O 1
ATOM 743 N N . TRP A 1 98 ? -3.424 0.451 -1.978 1.00 95.81 98 TRP A N 1
ATOM 744 C CA . TRP A 1 98 ? -2.517 1.482 -1.484 1.00 95.81 98 TRP A CA 1
ATOM 745 C C . TRP A 1 98 ? -1.271 1.583 -2.368 1.00 95.81 98 TRP A C 1
ATOM 747 O O . TRP A 1 98 ? -0.376 0.730 -2.315 1.00 95.81 98 TRP A O 1
ATOM 757 N N . VAL A 1 99 ? -1.211 2.624 -3.200 1.00 95.06 99 VAL A N 1
ATOM 758 C CA . VAL A 1 99 ? -0.086 2.874 -4.107 1.00 95.06 99 VAL A CA 1
ATOM 759 C C . VAL A 1 99 ? 0.968 3.694 -3.376 1.00 95.06 99 VAL A C 1
ATOM 761 O O . VAL A 1 99 ? 0.733 4.829 -2.987 1.00 95.06 99 VAL A O 1
ATOM 764 N N . ASN A 1 100 ? 2.151 3.126 -3.168 1.00 93.50 100 ASN A N 1
ATOM 765 C CA . ASN A 1 100 ? 3.195 3.809 -2.419 1.00 93.50 100 ASN A CA 1
ATOM 766 C C . ASN A 1 100 ? 3.924 4.864 -3.263 1.00 93.50 100 ASN A C 1
ATOM 768 O O . ASN A 1 100 ? 4.063 4.743 -4.484 1.00 93.50 100 ASN A O 1
ATOM 772 N N . GLY A 1 101 ? 4.454 5.877 -2.578 1.00 91.38 101 GLY A N 1
ATOM 773 C CA . GLY A 1 101 ? 5.230 6.949 -3.188 1.00 91.38 101 GLY A CA 1
ATOM 774 C C . GLY A 1 101 ? 6.575 6.489 -3.768 1.00 91.38 101 GLY A C 1
ATOM 775 O O . GLY A 1 101 ? 7.105 5.416 -3.467 1.00 91.38 101 GLY A O 1
ATOM 776 N N . GLY A 1 102 ? 7.151 7.345 -4.611 1.00 93.00 102 GLY A N 1
ATOM 777 C CA . GLY A 1 102 ? 8.434 7.116 -5.272 1.00 93.00 102 GLY A CA 1
ATOM 778 C C . GLY A 1 102 ? 8.511 7.860 -6.602 1.00 93.00 102 GLY A C 1
ATOM 779 O O . GLY A 1 102 ? 7.934 8.935 -6.764 1.00 93.00 102 GLY A O 1
ATOM 780 N N . SER A 1 103 ? 9.205 7.278 -7.581 1.00 95.00 103 SER A N 1
ATOM 781 C CA . SER A 1 103 ? 9.244 7.828 -8.936 1.00 95.00 103 SER A CA 1
ATOM 782 C C . SER A 1 103 ? 7.955 7.486 -9.684 1.00 95.00 103 SER A C 1
ATOM 784 O O . SER A 1 103 ? 7.774 6.362 -10.157 1.00 95.00 103 SER A O 1
ATOM 786 N N . VAL A 1 104 ? 7.076 8.478 -9.853 1.00 91.38 104 VAL A N 1
ATOM 787 C CA . VAL A 1 104 ? 5.865 8.347 -10.687 1.00 91.38 104 VAL A CA 1
ATOM 788 C C . VAL A 1 104 ? 6.229 7.993 -12.133 1.00 91.38 104 VAL A C 1
ATOM 790 O O . VAL A 1 104 ? 5.500 7.255 -12.793 1.00 91.38 104 VAL A O 1
ATOM 793 N N . ILE A 1 105 ? 7.389 8.454 -12.618 1.00 95.06 105 ILE A N 1
ATOM 794 C CA . ILE A 1 105 ? 7.906 8.085 -13.943 1.00 95.06 105 ILE A CA 1
ATOM 795 C C . ILE A 1 105 ? 8.143 6.571 -14.018 1.00 95.06 105 ILE A C 1
ATOM 797 O O . ILE A 1 105 ? 7.681 5.940 -14.966 1.00 95.06 105 ILE A O 1
ATOM 801 N N . ASN A 1 106 ? 8.803 5.980 -13.014 1.00 92.62 106 ASN A N 1
ATOM 802 C CA . ASN A 1 106 ? 9.064 4.537 -12.978 1.00 92.62 106 ASN A CA 1
ATOM 803 C C . ASN A 1 106 ? 7.757 3.749 -12.889 1.00 92.62 106 ASN A C 1
ATOM 805 O O . ASN A 1 106 ? 7.550 2.822 -13.666 1.00 92.62 106 ASN A O 1
ATOM 809 N N . LEU A 1 107 ? 6.861 4.162 -11.988 1.00 92.00 107 LEU A N 1
ATOM 810 C CA . LEU A 1 107 ? 5.546 3.547 -11.813 1.00 92.00 107 LEU A CA 1
ATOM 811 C C . LEU A 1 107 ? 4.777 3.491 -13.141 1.00 92.00 107 LEU A C 1
ATOM 813 O O . LEU A 1 107 ? 4.401 2.414 -13.596 1.00 92.00 107 LEU A O 1
ATOM 817 N N . LEU A 1 108 ? 4.606 4.636 -13.808 1.00 91.62 108 LEU A N 1
ATOM 818 C CA . LEU A 1 108 ? 3.862 4.711 -15.066 1.00 91.62 108 LEU A CA 1
ATOM 819 C C . LEU A 1 108 ? 4.563 3.999 -16.229 1.00 91.62 108 LEU A C 1
ATOM 821 O O . LEU A 1 108 ? 3.890 3.605 -17.182 1.00 91.62 108 LEU A O 1
ATOM 825 N N . ALA A 1 109 ? 5.892 3.885 -16.214 1.00 92.94 109 ALA A N 1
ATOM 826 C CA . ALA A 1 109 ? 6.627 3.129 -17.225 1.00 92.94 109 ALA A CA 1
ATOM 827 C C . ALA A 1 109 ? 6.368 1.624 -17.079 1.00 92.94 109 ALA A C 1
ATOM 829 O O . ALA A 1 109 ? 6.015 0.966 -18.056 1.00 92.94 109 ALA A O 1
ATOM 830 N N . VAL A 1 110 ? 6.474 1.102 -15.855 1.00 92.69 110 VAL A N 1
ATOM 831 C CA . VAL A 1 110 ? 6.252 -0.318 -15.551 1.00 92.69 110 VAL A CA 1
ATOM 832 C C . VAL A 1 110 ? 4.796 -0.700 -15.795 1.00 92.69 110 VAL A C 1
ATOM 834 O O . VAL A 1 110 ? 4.527 -1.665 -16.503 1.00 92.69 110 VAL A O 1
ATOM 837 N N . TRP A 1 111 ? 3.842 0.089 -15.297 1.00 91.50 111 TRP A N 1
ATOM 838 C CA . TRP A 1 111 ? 2.416 -0.190 -15.492 1.00 91.50 111 TRP A CA 1
ATOM 839 C C . TRP A 1 111 ? 2.040 -0.226 -16.975 1.00 91.50 111 TRP A C 1
ATOM 841 O O . TRP A 1 111 ? 1.399 -1.175 -17.421 1.00 91.50 111 TRP A O 1
ATOM 851 N N . ARG A 1 112 ? 2.531 0.731 -17.777 1.00 90.19 112 ARG A N 1
ATOM 852 C CA . ARG A 1 112 ? 2.320 0.712 -19.233 1.00 90.19 112 ARG A CA 1
ATOM 853 C C . ARG A 1 112 ? 2.926 -0.516 -19.905 1.00 90.19 112 ARG A C 1
ATOM 855 O O . ARG A 1 112 ? 2.296 -1.063 -20.804 1.00 90.19 112 ARG A O 1
ATOM 862 N N . ALA A 1 113 ? 4.104 -0.965 -19.473 1.00 91.12 113 ALA A N 1
ATOM 863 C CA . ALA A 1 113 ? 4.729 -2.175 -20.008 1.00 91.12 113 ALA A CA 1
ATOM 864 C C . ALA A 1 113 ? 3.907 -3.444 -19.713 1.00 91.12 113 ALA A C 1
ATOM 866 O O . ALA A 1 113 ? 3.8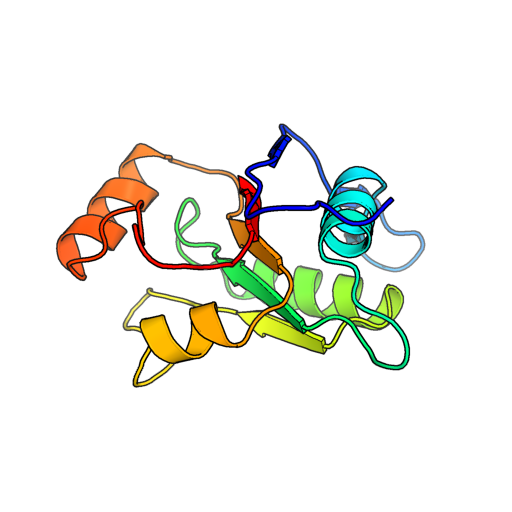75 -4.351 -20.540 1.00 91.12 113 ALA A O 1
ATOM 867 N N . HIS A 1 114 ? 3.191 -3.480 -18.587 1.00 86.38 114 HIS A N 1
ATOM 868 C CA . HIS A 1 114 ? 2.260 -4.559 -18.237 1.00 86.38 114 HIS A CA 1
ATOM 869 C C . HIS A 1 114 ? 0.848 -4.383 -18.823 1.00 86.38 114 HIS A C 1
ATOM 871 O O . HIS A 1 114 ? -0.037 -5.183 -18.534 1.00 86.38 114 HIS A O 1
ATOM 877 N N . GLY A 1 115 ? 0.613 -3.355 -19.648 1.00 82.00 115 GLY A N 1
ATOM 878 C CA . GLY A 1 115 ? -0.706 -3.067 -20.217 1.00 82.00 115 GLY A CA 1
ATOM 879 C C . GLY A 1 115 ? -1.706 -2.486 -19.213 1.00 82.00 115 GLY A C 1
ATOM 880 O O . GLY A 1 115 ? -2.895 -2.415 -19.507 1.00 82.00 115 GLY A O 1
ATOM 881 N N . TRP A 1 116 ? -1.246 -2.051 -18.038 1.00 73.25 116 TRP A N 1
ATOM 882 C CA . TRP A 1 116 ? -2.098 -1.443 -17.024 1.00 73.25 116 TRP A CA 1
ATOM 883 C C . TRP A 1 116 ? -2.268 0.039 -17.334 1.00 73.25 116 TRP A C 1
ATOM 885 O O . TRP A 1 116 ? -1.304 0.811 -17.354 1.00 73.25 116 TRP A O 1
ATOM 895 N N . MET A 1 117 ? -3.510 0.459 -17.550 1.00 55.69 117 MET A N 1
ATOM 896 C CA . MET A 1 117 ? -3.865 1.869 -17.443 1.00 55.69 117 MET A CA 1
ATOM 897 C C . MET A 1 117 ? -4.348 2.151 -16.017 1.00 55.69 117 MET A C 1
ATOM 899 O O . MET A 1 117 ? -5.082 1.339 -15.459 1.00 55.69 117 MET A O 1
ATOM 903 N N . PRO A 1 118 ? -3.994 3.305 -15.420 1.00 53.62 118 PRO A N 1
ATOM 904 C CA . PRO A 1 118 ? -4.355 3.638 -14.037 1.00 53.62 118 PRO A CA 1
ATOM 905 C C . PRO A 1 118 ? -5.869 3.819 -13.816 1.00 53.62 118 PRO A C 1
ATOM 907 O O . PRO A 1 118 ? -6.301 4.065 -12.696 1.00 53.62 118 PRO A O 1
ATOM 910 N N . PHE A 1 119 ? -6.677 3.700 -14.870 1.00 49.03 119 PHE A N 1
ATOM 911 C CA . PHE A 1 119 ? -8.128 3.759 -14.815 1.00 49.03 119 PHE A CA 1
ATOM 912 C C . PHE A 1 119 ? -8.718 2.397 -15.167 1.00 49.03 119 PHE A C 1
ATOM 914 O O . PHE A 1 119 ? -8.930 2.075 -16.335 1.00 49.03 119 PHE A O 1
ATOM 921 N N . CYS A 1 120 ? -9.054 1.618 -14.143 1.00 47.66 120 CYS A N 1
ATOM 922 C CA . CYS A 1 120 ? -10.053 0.574 -14.296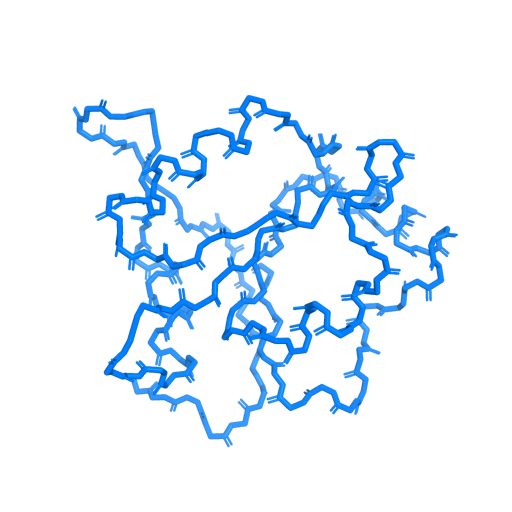 1.00 47.66 120 CYS A CA 1
ATOM 923 C C . CYS A 1 120 ? -11.426 1.271 -14.266 1.00 47.66 120 CYS A C 1
ATOM 925 O O . CYS A 1 120 ? -12.009 1.490 -13.208 1.00 47.66 120 CYS A O 1
ATOM 927 N N . GLY A 1 121 ? -11.909 1.704 -15.436 1.00 41.06 121 GLY A N 1
ATOM 928 C CA . GLY A 1 121 ? -13.150 2.482 -15.597 1.00 41.06 121 GLY A CA 1
ATOM 929 C C . GLY A 1 121 ? -14.440 1.762 -15.174 1.00 41.06 121 GLY A C 1
ATOM 930 O O . GLY A 1 121 ? -15.509 2.361 -15.237 1.00 41.06 121 GLY A O 1
ATOM 931 N N . GLY A 1 122 ? -14.346 0.501 -14.740 1.00 40.84 122 GLY A N 1
ATOM 932 C CA . GLY A 1 122 ? -15.436 -0.282 -14.152 1.00 40.84 122 GLY A CA 1
ATOM 933 C C . GLY A 1 122 ? -15.166 -0.760 -12.722 1.00 40.84 122 GLY A C 1
ATOM 934 O O . GLY A 1 122 ? -15.988 -1.489 -12.170 1.00 40.84 122 GLY A O 1
ATOM 935 N N . CYS A 1 123 ? -14.039 -0.381 -12.107 1.00 46.50 123 CYS A N 1
ATOM 936 C CA . CYS A 1 123 ? -13.732 -0.805 -10.747 1.00 46.50 123 CYS A CA 1
ATOM 937 C C . CYS A 1 123 ? -14.646 -0.047 -9.789 1.00 46.50 123 CYS A C 1
ATOM 939 O O . CYS A 1 123 ? -14.440 1.133 -9.512 1.00 46.50 123 CYS A O 1
ATOM 941 N N . GLY A 1 124 ? -15.648 -0.728 -9.240 1.00 45.03 124 GLY A N 1
ATOM 942 C CA . GLY A 1 124 ? -16.450 -0.244 -8.116 1.00 45.03 124 GLY A CA 1
ATOM 943 C C . GLY A 1 124 ? -15.644 -0.102 -6.815 1.00 45.03 124 GLY A C 1
ATOM 944 O O . GLY A 1 124 ? -16.208 -0.265 -5.738 1.00 45.03 124 GLY A O 1
ATOM 945 N N . LYS A 1 125 ? -14.329 0.137 -6.901 1.00 51.00 125 LYS A N 1
ATOM 946 C CA . LYS A 1 125 ? -13.376 0.058 -5.802 1.00 51.00 125 LYS A CA 1
ATOM 947 C C . LYS A 1 125 ? -12.433 1.241 -5.759 1.00 51.00 125 LYS A C 1
ATOM 949 O O . LYS A 1 125 ? -12.177 1.939 -6.735 1.00 51.00 125 LYS A O 1
ATOM 954 N N . THR A 1 126 ? -11.934 1.433 -4.558 1.00 49.62 126 THR A N 1
ATOM 955 C CA . THR A 1 126 ? -11.263 2.623 -4.088 1.00 49.62 126 THR A CA 1
ATOM 956 C C . THR A 1 126 ? -9.761 2.482 -4.329 1.00 49.62 126 THR A C 1
ATOM 958 O O . THR A 1 126 ? -9.090 1.674 -3.683 1.00 49.62 126 THR A O 1
ATOM 961 N N . VAL A 1 127 ? -9.249 3.205 -5.327 1.00 49.16 127 VAL A N 1
ATOM 962 C CA . VAL A 1 127 ? -7.821 3.238 -5.681 1.00 49.16 127 VAL A CA 1
ATOM 963 C C . VAL A 1 127 ? -7.204 4.451 -4.995 1.00 49.16 127 VAL A C 1
ATOM 965 O O . VAL A 1 127 ? -7.635 5.577 -5.233 1.00 49.16 127 VAL A O 1
ATOM 968 N N . TRP A 1 128 ? -6.214 4.233 -4.132 1.00 53.66 128 TRP A N 1
ATOM 969 C CA . TRP A 1 128 ? -5.677 5.268 -3.249 1.00 53.66 128 TRP A CA 1
ATOM 970 C C . TRP A 1 128 ? -4.207 5.579 -3.589 1.00 53.66 128 TRP A C 1
ATOM 972 O O . TRP A 1 128 ? -3.395 4.654 -3.689 1.00 53.66 128 TRP A O 1
ATOM 982 N N . PHE A 1 129 ? -3.891 6.868 -3.786 1.00 44.81 129 PHE A N 1
ATOM 983 C CA . PHE A 1 129 ? -2.559 7.411 -4.105 1.00 44.81 129 PHE A CA 1
ATOM 984 C C . PHE A 1 129 ? -1.929 8.115 -2.903 1.00 44.81 129 PHE A C 1
ATOM 986 O O . PHE A 1 129 ? -2.646 8.877 -2.217 1.00 44.81 129 PHE A O 1
#

Foldseek 3Di:
DAAPFAEEAEDPDQWDQDPPARIAGDDVVVVLQVNLVDDDAAFFEEEEAQLVQPDPVVVVSVVVNCVVVRHNYYYQHCVVHTPDPDPVVVVLVGSEYHYDDHHPVRVVVSCVVVVHDPDPVPRRHYYYD

Sequence (129 aa):
MAAEQPTILATSGGYKAGRRSRLEFDALLHHAVELSGVTGRAPRVTHIGTASGDQSWFNAEMDHAARIAGFDFSHLNLFTMPSVEDPETHLMDQDVVWVNGGSVINLLAVWRAHGWMPFCGGCGKTVWF

Secondary structure (DSSP, 8-state):
---SS------S--EE--SSSS-EE-HHHHHHHHHHT--SS--EEEEE-GGGT--HHHHHHHHHHHHHHT-EEEE---SSS-SSS-HHHHHHT-SEEEE--S-HHHHHHHHHHTT--S--TT--S-EE-

Radius of gyration: 14.05 Å; chains: 1; bounding box: 34×28×39 Å

pLDDT: mean 88.71, std 14.41, range [40.84, 98.31]